Protein AF-A0A7X0JGL9-F1 (afdb_monomer_lite)

Radius of gyration: 18.78 Å; chains: 1; bounding box: 40×26×48 Å

Structure (mmCIF, N/CA/C/O backbone):
data_AF-A0A7X0JGL9-F1
#
_entry.id   AF-A0A7X0JGL9-F1
#
loop_
_atom_site.group_PDB
_atom_site.id
_atom_site.type_symbol
_atom_site.label_atom_id
_atom_site.label_alt_id
_atom_site.label_comp_id
_atom_site.label_asym_id
_atom_site.label_entity_id
_atom_site.label_seq_id
_atom_site.pdbx_PDB_ins_code
_atom_site.Cartn_x
_atom_site.Cartn_y
_atom_site.Cartn_z
_atom_site.occupancy
_atom_site.B_iso_or_equiv
_atom_site.auth_seq_id
_atom_site.auth_comp_id
_atom_site.auth_asym_id
_atom_site.auth_atom_id
_atom_site.pdbx_PDB_model_num
ATOM 1 N N . MET A 1 1 ? -2.187 18.710 16.810 1.00 38.41 1 MET A N 1
ATOM 2 C CA . MET A 1 1 ? -0.970 17.993 17.245 1.00 38.41 1 MET A CA 1
ATOM 3 C C . MET A 1 1 ? -1.196 16.508 16.996 1.00 38.41 1 MET A C 1
ATOM 5 O O . MET A 1 1 ? -1.443 15.754 17.923 1.00 38.41 1 MET A O 1
ATOM 9 N N . THR A 1 2 ? -1.209 16.109 15.720 1.00 40.59 2 THR A N 1
ATOM 10 C CA . THR A 1 2 ? -1.357 14.703 15.325 1.00 40.59 2 THR A CA 1
ATOM 11 C C . THR A 1 2 ? 0.044 14.165 15.109 1.00 40.59 2 THR A C 1
ATOM 13 O O . THR A 1 2 ? 0.667 14.400 14.076 1.00 40.59 2 THR A O 1
ATOM 16 N N . THR A 1 3 ? 0.580 13.534 16.145 1.00 36.06 3 THR A N 1
ATOM 17 C CA . THR A 1 3 ? 1.849 12.819 16.082 1.00 36.06 3 THR A CA 1
ATOM 18 C C . THR A 1 3 ? 1.667 11.628 15.145 1.00 36.06 3 THR A C 1
ATOM 20 O O . THR A 1 3 ? 1.067 10.626 15.524 1.00 36.06 3 THR A O 1
ATOM 23 N N . PHE A 1 4 ? 2.178 11.721 13.915 1.00 52.25 4 PHE A N 1
ATOM 24 C CA . PHE A 1 4 ? 2.494 10.526 13.137 1.00 52.25 4 PHE A CA 1
ATOM 25 C C . PHE A 1 4 ? 3.625 9.817 13.881 1.00 52.25 4 PHE A C 1
ATOM 27 O O . PHE A 1 4 ? 4.784 10.224 13.807 1.00 52.25 4 PHE A O 1
ATOM 34 N N . ALA A 1 5 ? 3.273 8.812 14.678 1.00 47.84 5 ALA A N 1
ATOM 35 C CA . ALA A 1 5 ? 4.233 7.995 15.395 1.00 47.84 5 ALA A CA 1
ATOM 36 C C . ALA A 1 5 ? 5.249 7.393 14.402 1.00 47.84 5 ALA A C 1
ATOM 38 O O . ALA A 1 5 ? 4.897 6.587 13.546 1.00 47.84 5 ALA A O 1
ATOM 39 N N . GLY A 1 6 ? 6.503 7.842 14.513 1.00 45.88 6 GLY A N 1
ATOM 40 C CA . GLY A 1 6 ? 7.731 7.149 14.123 1.00 45.88 6 GLY A CA 1
ATOM 41 C C . GLY A 1 6 ? 7.737 6.351 12.818 1.00 45.88 6 GLY A C 1
ATOM 42 O O . GLY A 1 6 ? 7.901 5.136 12.850 1.00 45.88 6 GLY A O 1
ATOM 43 N N . ALA A 1 7 ? 7.709 7.014 11.661 1.00 59.41 7 ALA A N 1
ATOM 44 C CA . ALA A 1 7 ? 8.396 6.450 10.502 1.00 59.41 7 ALA A CA 1
ATOM 45 C C . ALA A 1 7 ? 9.860 6.898 10.582 1.00 59.41 7 ALA A C 1
ATOM 47 O O . ALA A 1 7 ? 10.182 8.025 10.209 1.00 59.41 7 ALA A O 1
ATOM 48 N N . GLY A 1 8 ? 10.747 6.042 11.101 1.00 62.56 8 GLY A N 1
ATOM 49 C CA . GLY A 1 8 ? 12.188 6.249 10.933 1.00 62.56 8 GLY A CA 1
ATOM 50 C C . GLY A 1 8 ? 12.518 6.494 9.455 1.00 62.56 8 GLY A C 1
ATOM 51 O O . GLY A 1 8 ? 11.784 6.028 8.576 1.00 62.56 8 GLY A O 1
ATOM 52 N N . VAL A 1 9 ? 13.581 7.254 9.173 1.00 66.75 9 VAL A N 1
ATOM 53 C CA . VAL A 1 9 ? 14.006 7.540 7.793 1.00 66.75 9 VAL A CA 1
ATOM 54 C C . VAL A 1 9 ? 14.246 6.208 7.079 1.00 66.75 9 VAL A C 1
ATOM 56 O O . VAL A 1 9 ? 15.220 5.517 7.359 1.00 66.75 9 VAL A O 1
ATOM 59 N N . ARG A 1 10 ? 13.327 5.827 6.187 1.00 80.88 10 ARG A N 1
ATOM 60 C CA . ARG A 1 10 ? 13.477 4.665 5.307 1.00 80.88 10 ARG A CA 1
ATOM 61 C C . ARG A 1 10 ? 14.231 5.101 4.067 1.00 80.88 10 ARG A C 1
ATOM 63 O O . ARG A 1 10 ? 13.950 6.169 3.521 1.00 80.88 10 ARG A O 1
ATOM 70 N N . SER A 1 11 ? 15.148 4.267 3.596 1.00 93.88 11 SER A N 1
ATOM 71 C CA . SER A 1 11 ? 15.739 4.475 2.278 1.00 93.88 11 SER A CA 1
ATOM 72 C C . SER A 1 11 ? 14.658 4.377 1.197 1.00 93.88 11 SER A C 1
ATOM 74 O O . SER A 1 11 ? 13.623 3.720 1.366 1.00 93.88 11 SER A O 1
ATOM 76 N N . PHE A 1 12 ? 14.907 5.008 0.048 1.00 90.00 12 PHE A N 1
ATOM 77 C CA . PHE A 1 12 ? 14.025 4.875 -1.111 1.00 90.00 12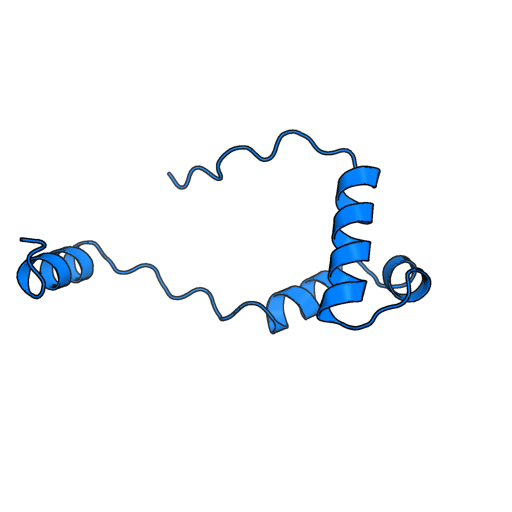 PHE A CA 1
ATOM 78 C C . PHE A 1 12 ? 13.816 3.403 -1.494 1.00 90.00 12 PHE A C 1
ATOM 80 O 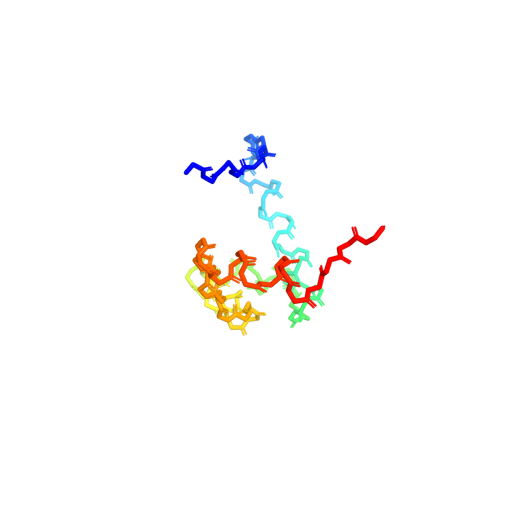O . PHE A 1 12 ? 12.687 2.995 -1.751 1.00 90.00 12 PHE A O 1
ATOM 87 N N . ALA A 1 13 ? 14.882 2.596 -1.471 1.00 93.62 13 ALA A N 1
ATOM 88 C CA . ALA A 1 13 ? 14.830 1.183 -1.833 1.00 93.62 13 ALA A CA 1
ATOM 89 C C . ALA A 1 13 ? 13.901 0.376 -0.911 1.00 93.62 13 ALA A C 1
ATOM 91 O O . ALA A 1 13 ? 13.079 -0.401 -1.395 1.00 93.62 13 ALA A O 1
ATOM 92 N N . GLU A 1 14 ? 13.967 0.596 0.403 1.00 95.25 14 GLU A N 1
ATOM 93 C CA . GLU A 1 14 ? 13.087 -0.080 1.366 1.00 95.25 14 GLU A CA 1
ATOM 94 C C . GLU A 1 14 ? 11.623 0.339 1.196 1.00 95.25 14 GLU A C 1
ATOM 96 O O . GLU A 1 14 ? 10.716 -0.497 1.236 1.00 95.25 14 GLU A O 1
ATOM 101 N N . ALA A 1 15 ? 11.377 1.636 0.987 1.00 93.06 15 ALA A N 1
ATOM 102 C CA . ALA A 1 15 ? 10.032 2.151 0.758 1.00 93.06 15 ALA A CA 1
ATOM 103 C C . ALA A 1 15 ? 9.436 1.615 -0.555 1.00 93.06 15 ALA A C 1
ATOM 105 O O . ALA A 1 15 ? 8.300 1.133 -0.561 1.00 93.06 15 ALA A O 1
ATOM 106 N N . ALA A 1 16 ? 10.212 1.642 -1.641 1.00 93.31 16 ALA A N 1
ATOM 107 C CA . ALA A 1 16 ? 9.810 1.136 -2.947 1.00 93.31 16 ALA A CA 1
ATOM 108 C C . ALA A 1 16 ? 9.571 -0.379 -2.919 1.00 93.31 16 ALA A C 1
ATOM 110 O O . ALA A 1 16 ? 8.546 -0.834 -3.416 1.00 93.31 16 ALA A O 1
ATOM 111 N N . GLY A 1 17 ? 10.444 -1.157 -2.270 1.00 95.31 17 GLY A N 1
ATOM 112 C CA . GLY A 1 17 ? 10.276 -2.606 -2.129 1.00 95.31 17 GLY A CA 1
ATOM 113 C C . GLY A 1 17 ? 8.997 -2.979 -1.377 1.00 95.31 17 GLY A C 1
ATOM 114 O O . GLY A 1 17 ? 8.239 -3.846 -1.816 1.00 95.31 17 GLY A O 1
ATOM 115 N N . ARG A 1 18 ? 8.693 -2.267 -0.284 1.00 94.06 18 ARG A N 1
ATOM 116 C CA . ARG A 1 18 ? 7.433 -2.457 0.446 1.00 94.06 18 ARG A CA 1
ATOM 117 C C . ARG A 1 18 ? 6.216 -2.128 -0.421 1.00 94.06 18 ARG A C 1
ATOM 119 O O . ARG A 1 18 ? 5.247 -2.883 -0.406 1.00 94.06 18 ARG A O 1
ATOM 126 N N . LEU A 1 19 ? 6.248 -1.014 -1.155 1.00 93.31 19 LEU A N 1
ATOM 127 C CA . LEU A 1 19 ? 5.143 -0.617 -2.032 1.00 93.31 19 LEU A CA 1
ATOM 128 C C . LEU A 1 19 ? 4.952 -1.590 -3.202 1.00 93.31 19 LEU A C 1
ATOM 130 O O . LEU A 1 19 ? 3.812 -1.929 -3.503 1.00 93.31 19 LEU A O 1
ATOM 134 N N . ALA A 1 20 ? 6.031 -2.099 -3.800 1.00 95.00 20 ALA A N 1
ATOM 135 C CA . ALA A 1 20 ? 5.969 -3.113 -4.850 1.00 95.00 20 ALA A CA 1
ATOM 136 C C . ALA A 1 20 ? 5.299 -4.404 -4.354 1.00 95.00 20 ALA A C 1
ATOM 138 O O . ALA A 1 20 ? 4.427 -4.952 -5.028 1.00 95.00 20 ALA A O 1
ATOM 139 N N . GLY A 1 21 ? 5.653 -4.855 -3.144 1.00 95.31 21 GLY A N 1
ATOM 140 C CA . GLY A 1 21 ? 5.023 -6.017 -2.513 1.00 95.31 21 GLY A CA 1
ATOM 141 C C . GLY A 1 21 ? 3.530 -5.808 -2.243 1.00 95.31 21 GLY A C 1
ATOM 142 O O . GLY A 1 21 ? 2.717 -6.673 -2.564 1.00 95.31 21 GLY A O 1
ATOM 143 N N . LEU A 1 22 ? 3.152 -4.638 -1.717 1.00 94.81 22 LEU A N 1
ATOM 144 C CA . LEU A 1 22 ? 1.745 -4.286 -1.498 1.00 94.81 22 LEU A CA 1
ATOM 145 C C . LEU A 1 22 ? 0.962 -4.208 -2.810 1.00 94.81 22 LEU A C 1
ATOM 147 O O . LEU A 1 22 ? -0.148 -4.726 -2.880 1.00 94.81 22 LEU A O 1
ATOM 151 N N . ALA A 1 23 ? 1.537 -3.613 -3.856 1.00 95.25 23 ALA A N 1
ATOM 152 C CA . ALA A 1 23 ? 0.894 -3.540 -5.162 1.00 95.25 23 ALA A CA 1
ATOM 153 C C . ALA A 1 23 ? 0.653 -4.939 -5.756 1.00 95.25 23 ALA A C 1
ATOM 155 O O . ALA A 1 23 ? -0.405 -5.193 -6.330 1.00 95.25 23 ALA A O 1
ATOM 156 N N . GLY A 1 24 ? 1.591 -5.869 -5.557 1.00 95.50 24 GLY A N 1
ATOM 157 C CA . GLY A 1 24 ? 1.401 -7.274 -5.912 1.00 95.50 24 GLY A CA 1
ATOM 158 C C . GLY A 1 24 ? 0.269 -7.939 -5.128 1.00 95.50 24 GLY A C 1
ATOM 159 O O . GLY A 1 24 ? -0.590 -8.581 -5.725 1.00 95.50 24 GLY A O 1
ATOM 160 N N . ALA A 1 25 ? 0.226 -7.747 -3.809 1.00 95.69 25 ALA A N 1
ATOM 161 C CA . ALA A 1 25 ? -0.776 -8.371 -2.945 1.00 95.69 25 ALA A CA 1
ATOM 162 C C . ALA A 1 25 ? -2.198 -7.814 -3.146 1.00 95.69 25 ALA A C 1
ATOM 164 O O . ALA A 1 25 ? -3.159 -8.576 -3.123 1.00 95.69 25 ALA A O 1
ATOM 165 N N . VAL A 1 26 ? -2.338 -6.498 -3.333 1.00 93.50 26 VAL A N 1
ATOM 166 C CA . VAL A 1 26 ? -3.642 -5.812 -3.396 1.00 93.50 26 VAL A CA 1
ATOM 167 C C . VAL A 1 26 ? -4.186 -5.752 -4.821 1.00 93.50 26 VAL A C 1
ATOM 169 O O . VAL A 1 26 ? -5.376 -5.964 -5.032 1.00 93.50 26 VAL A O 1
ATOM 172 N N . PHE A 1 27 ? -3.328 -5.475 -5.807 1.00 93.31 27 PHE A N 1
ATOM 173 C CA . PHE A 1 27 ? -3.749 -5.257 -7.195 1.00 93.31 27 PHE A CA 1
ATOM 174 C C . PHE A 1 27 ? -3.386 -6.414 -8.136 1.00 93.31 27 PHE A C 1
ATOM 176 O O . PHE A 1 27 ? -3.699 -6.351 -9.324 1.00 93.31 27 PHE A O 1
ATOM 183 N N . GLY A 1 28 ? -2.687 -7.449 -7.654 1.00 95.38 28 GLY A N 1
ATOM 184 C CA . GLY A 1 28 ? -2.198 -8.547 -8.496 1.00 95.38 28 GLY A CA 1
ATOM 185 C C . GLY A 1 28 ? -1.087 -8.126 -9.462 1.00 95.38 28 GLY A C 1
ATOM 186 O O . GLY A 1 28 ? -0.867 -8.775 -10.486 1.00 95.38 28 GLY A O 1
ATOM 187 N N . TRP A 1 29 ? -0.403 -7.012 -9.189 1.00 95.69 29 TRP A N 1
ATOM 188 C CA . TRP A 1 29 ? 0.618 -6.484 -10.087 1.00 95.69 29 TRP A CA 1
ATOM 189 C C . TRP A 1 29 ? 1.885 -7.336 -10.079 1.00 95.69 29 TRP A C 1
ATOM 191 O O . TRP A 1 29 ? 2.414 -7.708 -9.033 1.00 95.69 29 TRP A O 1
ATOM 201 N N . ARG A 1 30 ? 2.430 -7.583 -11.272 1.00 95.56 30 ARG A N 1
ATOM 202 C CA . ARG A 1 30 ? 3.802 -8.086 -11.409 1.00 95.56 30 ARG A CA 1
ATOM 203 C C . ARG A 1 30 ? 4.794 -6.955 -11.091 1.00 95.56 30 ARG A C 1
ATOM 205 O O . ARG A 1 30 ? 4.456 -5.792 -11.332 1.00 95.56 30 ARG A O 1
ATOM 212 N N . PRO A 1 31 ? 6.022 -7.264 -10.633 1.00 93.50 31 PRO A N 1
ATOM 213 C CA . PRO A 1 31 ? 7.029 -6.249 -10.311 1.00 93.50 31 PRO A CA 1
ATOM 214 C C . PRO A 1 31 ? 7.280 -5.232 -11.435 1.00 93.50 31 PRO A C 1
ATOM 216 O O . PRO A 1 31 ? 7.400 -4.040 -11.166 1.00 93.50 31 PRO A O 1
ATOM 219 N N . ASP A 1 32 ? 7.278 -5.670 -12.698 1.00 97.00 32 ASP A N 1
ATOM 220 C CA . ASP A 1 32 ? 7.484 -4.784 -13.853 1.00 97.00 32 ASP A CA 1
ATOM 221 C C . ASP A 1 32 ? 6.399 -3.709 -13.988 1.00 97.00 32 ASP A C 1
ATOM 223 O O . ASP A 1 32 ? 6.670 -2.601 -14.444 1.00 97.00 32 ASP A O 1
ATOM 227 N N . HIS A 1 33 ? 5.161 -4.012 -13.589 1.00 97.00 33 HIS A N 1
ATOM 228 C CA . HIS A 1 33 ? 4.070 -3.046 -13.667 1.00 97.00 33 HIS A CA 1
ATOM 229 C C . HIS A 1 33 ? 4.250 -1.928 -12.636 1.00 97.00 33 HIS A C 1
ATOM 231 O O . HIS A 1 33 ? 4.070 -0.760 -12.967 1.00 97.00 33 HIS A O 1
ATOM 237 N N . PHE A 1 34 ? 4.706 -2.273 -11.427 1.00 96.19 34 PHE A N 1
ATOM 238 C CA . PHE A 1 34 ? 5.039 -1.294 -10.392 1.00 96.19 34 PHE A CA 1
ATOM 239 C C . PHE A 1 34 ? 6.141 -0.330 -10.849 1.00 96.19 34 PHE A C 1
ATOM 241 O O . PHE A 1 34 ? 5.986 0.877 -10.702 1.00 96.19 34 PHE A O 1
ATOM 248 N N . TRP A 1 35 ? 7.222 -0.838 -11.448 1.00 95.50 35 TRP A N 1
ATOM 249 C CA . TRP A 1 35 ? 8.344 0.008 -11.878 1.00 95.50 35 TRP A CA 1
ATOM 250 C C . TRP A 1 35 ? 8.036 0.897 -13.085 1.00 95.50 35 TRP A C 1
ATOM 252 O O . TRP A 1 35 ? 8.719 1.896 -13.296 1.00 95.50 35 TRP A O 1
ATOM 262 N N . ARG A 1 36 ? 7.018 0.546 -13.878 1.00 97.44 36 ARG A N 1
ATOM 263 C CA . ARG A 1 36 ? 6.549 1.367 -15.003 1.00 97.44 36 ARG A CA 1
ATOM 264 C C . ARG A 1 36 ? 5.491 2.390 -14.598 1.00 97.44 36 ARG A C 1
ATOM 266 O O . ARG A 1 36 ? 5.326 3.372 -15.315 1.00 97.44 36 ARG A O 1
ATOM 273 N N . ALA A 1 37 ? 4.783 2.157 -13.495 1.00 96.31 37 ALA A N 1
ATOM 274 C CA . ALA A 1 37 ? 3.776 3.077 -12.992 1.00 96.31 37 ALA A CA 1
ATOM 275 C C . ALA A 1 37 ? 4.426 4.346 -12.432 1.00 96.31 37 ALA A C 1
ATOM 277 O O . ALA A 1 37 ? 5.442 4.311 -11.734 1.00 96.31 37 ALA A O 1
ATOM 278 N N . THR A 1 38 ? 3.811 5.489 -12.706 1.00 95.69 38 THR A N 1
ATOM 279 C CA . THR A 1 38 ? 4.225 6.759 -12.119 1.00 95.69 38 THR A CA 1
ATOM 280 C C . THR A 1 38 ? 3.779 6.845 -10.654 1.00 95.69 38 THR A C 1
ATOM 282 O O . THR A 1 38 ? 2.755 6.268 -10.266 1.00 95.69 38 THR A O 1
ATOM 285 N N . PRO A 1 39 ? 4.478 7.629 -9.811 1.00 92.12 39 PRO A N 1
ATOM 286 C CA . PRO A 1 39 ? 4.046 7.856 -8.432 1.00 92.12 39 PRO A CA 1
ATOM 287 C C . PRO A 1 39 ? 2.623 8.429 -8.320 1.00 92.12 39 PRO A C 1
ATOM 289 O O . PRO A 1 39 ? 1.907 8.119 -7.370 1.00 92.12 39 PRO A O 1
ATOM 292 N N . ALA A 1 40 ? 2.199 9.248 -9.290 1.00 95.50 40 ALA A N 1
ATOM 293 C CA . ALA A 1 40 ? 0.865 9.846 -9.313 1.00 95.50 40 ALA A CA 1
ATOM 294 C C . ALA A 1 40 ? -0.238 8.807 -9.575 1.00 95.50 40 ALA A C 1
ATOM 296 O O . ALA A 1 40 ? -1.272 8.834 -8.903 1.00 95.50 40 ALA A O 1
ATOM 297 N N . GLU A 1 41 ? -0.006 7.873 -10.501 1.00 95.38 41 GLU A N 1
ATOM 298 C CA . GLU A 1 41 ? -0.916 6.754 -10.777 1.00 95.38 41 GLU A CA 1
ATOM 299 C C . GLU A 1 41 ? -1.021 5.823 -9.568 1.00 95.38 41 GLU A C 1
ATOM 301 O O . GLU A 1 41 ? -2.126 5.494 -9.135 1.00 95.38 41 GLU A O 1
ATOM 306 N N . LEU A 1 42 ? 0.114 5.469 -8.954 1.00 93.81 42 LEU A N 1
ATOM 307 C CA . LEU A 1 42 ? 0.121 4.645 -7.745 1.00 93.81 42 LEU A CA 1
ATOM 308 C C . LEU A 1 42 ? -0.653 5.322 -6.603 1.00 93.81 42 LEU A C 1
ATOM 310 O O . LEU A 1 42 ? -1.462 4.683 -5.932 1.00 93.81 42 LEU A O 1
ATOM 314 N N . ALA A 1 43 ? -0.455 6.628 -6.406 1.00 92.38 43 ALA A N 1
ATOM 315 C CA . ALA A 1 43 ? -1.189 7.388 -5.401 1.00 92.38 43 ALA A CA 1
ATOM 316 C C . ALA A 1 43 ? -2.702 7.421 -5.684 1.00 92.38 43 ALA A C 1
ATOM 318 O O . ALA A 1 43 ? -3.493 7.387 -4.744 1.00 92.38 43 ALA A O 1
ATOM 319 N N . ALA A 1 44 ? -3.120 7.469 -6.953 1.00 93.56 44 ALA A N 1
ATOM 320 C CA . ALA A 1 44 ? -4.533 7.415 -7.321 1.00 93.56 44 ALA A CA 1
ATOM 321 C C . ALA A 1 44 ? -5.177 6.071 -6.950 1.00 93.56 44 ALA A C 1
ATOM 323 O O . ALA A 1 44 ? -6.267 6.064 -6.381 1.00 93.56 44 ALA A O 1
ATOM 324 N N . LEU A 1 45 ? -4.481 4.956 -7.183 1.00 92.06 45 LEU A N 1
ATOM 325 C CA . LEU A 1 45 ? -4.956 3.623 -6.798 1.00 92.06 45 LEU A CA 1
ATOM 326 C C . LEU A 1 45 ? -5.082 3.477 -5.280 1.00 92.06 45 LEU A C 1
ATOM 328 O O . LEU A 1 45 ? -6.105 3.014 -4.785 1.00 92.06 45 LEU A O 1
ATOM 332 N N . VAL A 1 46 ? -4.075 3.931 -4.529 1.00 90.50 46 VAL A N 1
ATOM 333 C CA . VAL A 1 46 ? -4.114 3.895 -3.058 1.00 90.50 46 VAL A CA 1
ATOM 334 C C . VAL A 1 46 ? -5.277 4.730 -2.519 1.00 90.50 46 VAL A C 1
ATOM 336 O O . VAL A 1 46 ? -5.975 4.281 -1.609 1.00 90.50 46 VAL A O 1
ATOM 339 N N . ARG A 1 47 ? -5.531 5.911 -3.098 1.00 89.56 47 ARG A N 1
ATOM 340 C CA . ARG A 1 47 ? -6.687 6.740 -2.727 1.00 89.56 47 ARG A CA 1
ATOM 341 C C . ARG A 1 47 ? -8.012 6.043 -3.018 1.00 89.56 47 ARG A C 1
ATOM 343 O O . ARG A 1 47 ? -8.902 6.138 -2.193 1.00 89.56 47 ARG A O 1
ATOM 350 N N . ALA A 1 48 ? -8.132 5.318 -4.129 1.00 89.38 48 ALA A N 1
ATOM 351 C CA . ALA A 1 48 ? -9.351 4.575 -4.452 1.00 89.38 48 ALA A CA 1
ATOM 352 C C . ALA A 1 48 ? -9.631 3.416 -3.473 1.00 89.38 48 ALA A C 1
ATOM 354 O O . ALA A 1 48 ? -10.786 3.062 -3.258 1.00 89.38 48 ALA A O 1
ATOM 355 N N . CYS A 1 49 ? -8.589 2.829 -2.872 1.00 86.12 49 CYS A N 1
ATOM 356 C CA . CYS A 1 49 ? -8.731 1.783 -1.852 1.00 86.12 49 CYS A CA 1
ATOM 357 C C . CYS A 1 49 ? -8.927 2.324 -0.434 1.00 86.12 49 CYS A C 1
ATOM 359 O O . CYS A 1 49 ? -9.357 1.585 0.449 1.00 86.12 49 CYS A O 1
ATOM 361 N N . THR A 1 50 ? -8.555 3.579 -0.191 1.00 84.12 50 THR A N 1
ATOM 362 C CA . THR A 1 50 ? -8.709 4.198 1.122 1.00 84.12 50 THR A CA 1
ATOM 363 C C . THR A 1 50 ? -10.110 4.792 1.194 1.00 84.12 50 THR A C 1
ATOM 365 O O . THR A 1 50 ? -10.424 5.647 0.366 1.00 84.12 50 THR A O 1
ATOM 368 N N . PRO A 1 51 ? -10.966 4.373 2.144 1.00 77.62 51 PRO A N 1
ATOM 369 C CA . PRO A 1 51 ? -12.235 5.057 2.341 1.00 77.62 51 PRO A CA 1
ATOM 370 C C . PRO A 1 51 ? -11.964 6.538 2.604 1.00 77.62 51 PRO A C 1
ATOM 372 O O . PRO A 1 51 ? -10.942 6.884 3.207 1.00 77.62 51 PRO A O 1
ATOM 375 N N . GLU A 1 52 ? -12.855 7.412 2.135 1.00 76.94 52 GLU A N 1
ATOM 376 C CA . GLU A 1 52 ? -12.756 8.837 2.438 1.00 76.94 52 GLU A CA 1
ATOM 377 C C . GLU A 1 52 ? -12.566 9.000 3.945 1.00 76.94 52 GLU A C 1
ATOM 379 O O . GLU A 1 52 ? -13.295 8.403 4.742 1.00 76.94 52 GLU A O 1
ATOM 384 N N . ALA A 1 53 ? -11.520 9.734 4.330 1.00 70.12 53 ALA A N 1
ATOM 385 C CA . ALA A 1 53 ? -11.223 9.940 5.734 1.00 70.12 53 ALA A CA 1
ATOM 386 C C . ALA A 1 53 ? -12.449 10.597 6.368 1.00 70.12 53 ALA A C 1
ATOM 388 O O . ALA A 1 53 ? -12.776 11.739 6.045 1.00 70.12 53 ALA A O 1
ATOM 389 N N . ALA A 1 54 ? -13.136 9.854 7.237 1.00 73.25 54 ALA A N 1
ATOM 390 C CA . ALA A 1 54 ? -14.251 10.400 7.983 1.00 73.25 54 ALA A CA 1
ATOM 391 C C . ALA A 1 54 ? -13.744 11.618 8.756 1.00 73.25 54 ALA A C 1
ATOM 393 O O . ALA A 1 54 ? -12.685 11.561 9.392 1.00 73.25 54 ALA A O 1
ATOM 394 N N . THR A 1 55 ? -14.486 12.723 8.680 1.00 80.06 55 THR A N 1
ATOM 395 C CA . THR A 1 55 ? -14.210 13.896 9.505 1.00 80.06 55 THR A CA 1
ATOM 396 C C . THR A 1 55 ? -14.145 13.434 10.961 1.00 80.06 55 THR A C 1
ATOM 398 O O . THR A 1 55 ? -15.112 12.827 11.430 1.00 80.06 55 THR A O 1
ATOM 401 N N . PRO A 1 56 ? -13.027 13.669 11.675 1.00 83.50 56 PRO A N 1
ATOM 402 C CA . PRO A 1 56 ? -12.946 13.323 13.085 1.00 83.50 56 PRO A CA 1
ATOM 403 C C . PRO A 1 56 ? -14.115 13.971 13.840 1.00 83.50 56 PRO A C 1
ATOM 405 O O . PRO A 1 56 ? -14.399 15.145 13.579 1.00 83.50 56 PRO A O 1
ATOM 408 N N . PRO A 1 57 ? -14.800 13.248 14.745 1.00 87.44 57 PRO A N 1
ATOM 409 C CA . PRO A 1 57 ? -15.877 13.837 15.528 1.00 87.44 57 PRO A CA 1
ATOM 410 C C . PRO A 1 57 ? -15.334 15.003 16.358 1.00 87.44 57 PRO A C 1
ATOM 412 O O . PRO A 1 57 ? -14.207 14.956 16.862 1.00 87.44 57 PRO A O 1
ATOM 415 N N . ASP A 1 58 ? -16.128 16.063 16.482 1.00 92.38 58 ASP A N 1
ATOM 416 C CA . ASP A 1 58 ? -15.773 17.190 17.335 1.00 92.38 58 ASP A CA 1
ATOM 417 C C . ASP A 1 58 ? -15.904 16.829 18.825 1.00 92.38 58 ASP A C 1
ATOM 419 O O . ASP A 1 58 ? -16.446 15.788 19.207 1.00 92.38 58 ASP A O 1
ATOM 423 N N . ALA A 1 59 ? -15.382 17.701 19.690 1.00 93.50 59 ALA A N 1
ATOM 424 C CA . ALA A 1 59 ? -15.383 17.462 21.131 1.00 93.50 59 ALA A CA 1
ATOM 425 C C . ALA A 1 59 ? -16.803 17.289 21.702 1.00 93.50 59 ALA A C 1
ATOM 427 O O . ALA A 1 59 ? -16.992 16.511 22.635 1.00 93.50 59 ALA A O 1
ATOM 428 N N . ALA A 1 60 ? -17.799 17.979 21.133 1.00 94.44 60 ALA A N 1
ATOM 429 C CA . ALA A 1 60 ? -19.190 17.868 21.562 1.00 94.44 60 ALA A CA 1
ATOM 430 C C . ALA A 1 60 ? -19.779 16.493 21.212 1.00 94.44 60 ALA A C 1
ATOM 432 O O . ALA A 1 60 ? -20.426 15.865 22.047 1.00 94.44 60 ALA A O 1
ATOM 433 N N . THR A 1 61 ? -19.496 15.999 20.008 1.00 93.56 61 THR A N 1
ATOM 434 C CA . THR A 1 61 ? -19.895 14.666 19.547 1.00 93.56 61 THR A CA 1
ATOM 435 C C . THR A 1 61 ? -19.252 13.579 20.402 1.00 93.56 61 THR A C 1
ATOM 437 O O . THR A 1 61 ? -19.931 12.642 20.815 1.00 93.56 61 THR A O 1
ATOM 440 N N . ILE A 1 62 ? -17.964 13.724 20.728 1.00 93.06 62 ILE A N 1
ATOM 441 C CA . ILE A 1 62 ? -17.253 12.785 21.607 1.00 93.06 62 ILE A CA 1
ATOM 442 C C . ILE A 1 62 ? -17.888 12.764 23.004 1.00 93.06 62 ILE A C 1
ATOM 444 O O . ILE A 1 62 ? -18.166 11.686 23.522 1.00 93.06 62 ILE A O 1
ATOM 448 N N . ALA A 1 63 ? -18.173 13.929 23.594 1.00 93.25 63 ALA A N 1
ATOM 449 C CA . ALA A 1 63 ? -18.806 14.012 24.911 1.00 93.25 63 ALA A CA 1
ATOM 450 C C . ALA A 1 63 ? -20.204 13.365 24.927 1.00 93.25 63 ALA A C 1
ATOM 452 O O . ALA A 1 63 ? -20.535 12.629 25.853 1.00 93.25 63 ALA A O 1
ATOM 453 N N . ALA A 1 64 ? -21.002 13.575 23.875 1.00 92.56 64 ALA A N 1
ATOM 454 C CA . ALA A 1 64 ? -22.309 12.935 23.738 1.00 92.56 64 ALA A CA 1
ATOM 455 C C . ALA A 1 64 ? -22.205 11.403 23.627 1.00 92.56 64 ALA A C 1
ATOM 457 O O . ALA A 1 64 ? -23.031 10.691 24.191 1.00 92.56 64 ALA A O 1
ATOM 458 N N . MET A 1 65 ? -21.185 10.887 22.930 1.00 90.38 65 MET A N 1
ATOM 459 C CA . MET A 1 65 ? -20.927 9.445 22.845 1.00 90.38 65 MET A CA 1
ATOM 460 C C . MET A 1 65 ? -20.522 8.849 24.197 1.00 90.38 65 MET A C 1
ATOM 462 O O . MET A 1 65 ? -21.006 7.776 24.538 1.00 90.38 65 MET A O 1
ATOM 466 N N . GLN A 1 66 ? -19.685 9.544 24.972 1.00 92.25 66 GLN A N 1
ATOM 467 C CA . GLN A 1 66 ? -19.267 9.099 26.308 1.00 92.25 66 GLN A CA 1
ATOM 468 C C . GLN A 1 66 ? -20.441 9.021 27.293 1.00 92.25 66 GLN A C 1
ATOM 470 O O . GLN A 1 66 ? -20.522 8.078 28.072 1.00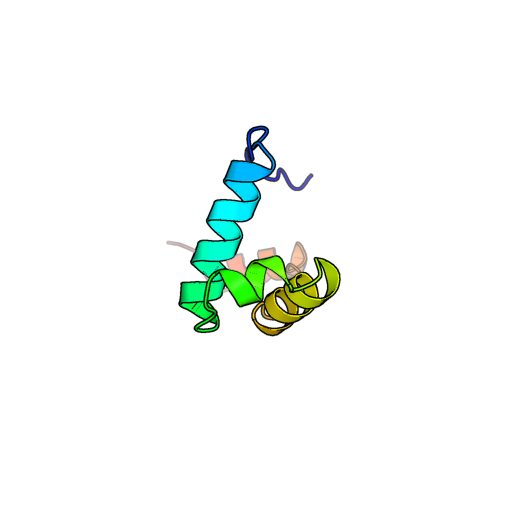 92.25 66 GLN A O 1
ATOM 475 N N . GLU A 1 67 ? -21.369 9.982 27.234 1.00 91.94 67 GLU A N 1
ATOM 476 C CA . GLU A 1 67 ? -22.591 9.963 28.049 1.00 91.94 67 GLU A CA 1
ATOM 477 C C . GLU A 1 67 ? -23.550 8.842 27.614 1.00 91.94 67 GLU A C 1
ATOM 479 O O . GLU A 1 67 ? -24.155 8.169 28.446 1.00 91.94 67 GLU A O 1
ATOM 484 N N . ALA A 1 68 ? -23.694 8.628 26.301 1.00 92.44 68 ALA A N 1
ATOM 485 C CA . ALA A 1 68 ? -24.595 7.616 25.751 1.00 92.44 68 ALA A CA 1
ATOM 486 C C . ALA A 1 68 ? -24.091 6.176 25.952 1.00 92.44 68 ALA A C 1
ATOM 488 O O . ALA A 1 68 ? -24.900 5.251 26.042 1.00 92.44 68 ALA A O 1
ATOM 489 N N . PHE A 1 69 ? -22.772 5.985 26.014 1.00 89.94 69 PHE A N 1
ATOM 490 C CA . PHE A 1 69 ? -22.118 4.690 26.181 1.00 89.94 69 PHE A CA 1
ATOM 491 C C . PHE A 1 69 ? -21.080 4.779 27.305 1.00 89.94 69 PHE A C 1
ATOM 493 O O . PHE A 1 69 ? -19.882 4.844 27.027 1.00 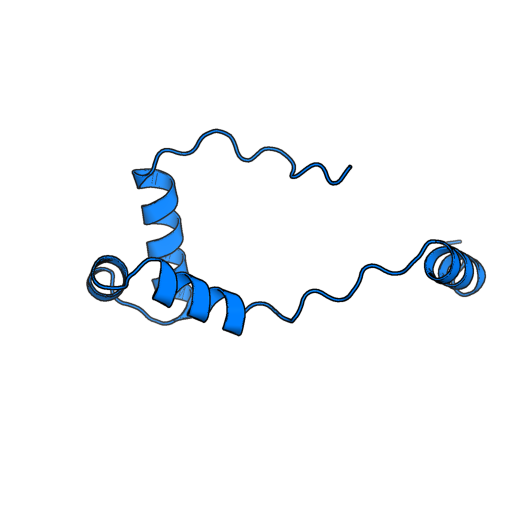89.94 69 PHE A O 1
ATOM 500 N N . PRO A 1 70 ? -21.517 4.817 28.576 1.00 80.69 70 PRO A N 1
ATOM 501 C CA . PRO A 1 70 ? -20.592 4.823 29.694 1.00 80.69 70 PRO A CA 1
ATOM 502 C C . PRO A 1 70 ? -19.853 3.483 29.733 1.00 80.69 70 PRO A C 1
ATOM 504 O O . PRO A 1 70 ? -20.464 2.427 29.921 1.00 80.69 70 PRO A O 1
ATOM 507 N N . ASP A 1 71 ? -18.537 3.532 29.539 1.00 80.12 71 ASP A N 1
ATOM 508 C CA . ASP A 1 71 ? -17.660 2.379 29.718 1.00 80.12 71 ASP A CA 1
ATOM 509 C C . ASP A 1 71 ? -17.622 2.050 31.223 1.00 80.12 71 ASP A C 1
ATOM 511 O O . ASP A 1 71 ? -16.977 2.749 32.008 1.00 80.12 71 ASP A O 1
ATOM 515 N N . GLY A 1 72 ? -18.425 1.060 31.626 1.00 68.12 72 GLY A N 1
ATOM 516 C CA . GLY A 1 72 ? -18.552 0.587 33.010 1.00 68.12 72 GLY A CA 1
ATOM 517 C C . GLY A 1 72 ? -17.334 -0.157 33.542 1.00 68.12 72 GLY A C 1
ATOM 518 O O . GLY A 1 72 ? -16.543 -0.693 32.733 1.00 68.12 72 GLY A O 1
#

S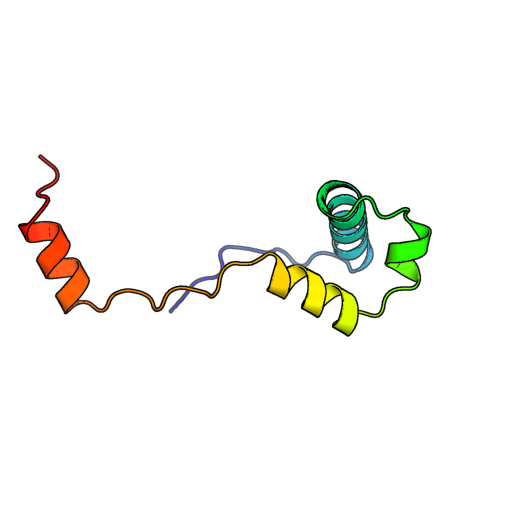econdary structure (DSSP, 8-state):
-----------HHHHHHHHHHHHHHHH---HHHHHHS-HHHHHHHHHHHSPP-PPPPPHHHHHHHHHHS---

pLDDT: mean 85.67, std 15.32, range [36.06, 97.44]

Sequence (72 aa):
MTTFAGAGVRSFAEAAGRLAGLAGAVFGWRPDHFWRATPAELAALVRACTPEAATPPDAATIAAMQEAFPDG

Organism: NCBI:txid869719

InterPro domains:
  IPR019056 Phage tail assembly chaperone protein, TAC6 [PF09550] (18-72)

Foldseek 3Di:
DDDPPDPDDDDPVRVLVVLLVVCCV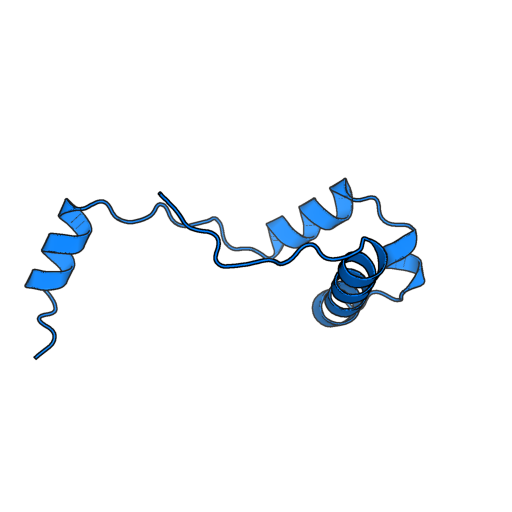PVVDDSVVSVPDDPVRSVVVVVVVDPDPPDPDDPVRVVVVCVVDPPD